Protein AF-A0A1A5P1T1-F1 (afdb_monomer_lite)

Sequence (54 aa):
MRRAPRSARDGPSCVEVATTPTTVHVRDSKIPDGSRLALTPTTWVAFLPYASGR

Radius of gyration: 13.5 Å; chains: 1; bounding box: 31×36×21 Å

Structure (mmCIF, N/CA/C/O backbone):
data_AF-A0A1A5P1T1-F1
#
_entry.id   AF-A0A1A5P1T1-F1
#
loop_
_atom_site.group_PDB
_atom_site.id
_atom_site.type_symbol
_atom_site.label_atom_id
_atom_site.label_alt_id
_atom_site.label_comp_id
_atom_site.label_asym_id
_atom_site.label_entity_id
_atom_site.label_seq_id
_atom_site.pdbx_PDB_ins_code
_atom_site.Cartn_x
_atom_site.Cartn_y
_atom_site.Cartn_z
_atom_site.occupancy
_atom_site.B_iso_or_equiv
_atom_site.auth_seq_id
_atom_site.auth_comp_id
_atom_site.auth_asym_id
_atom_site.auth_atom_id
_atom_site.pdbx_PDB_model_num
ATOM 1 N N . MET A 1 1 ? 18.139 24.026 0.816 1.00 46.25 1 MET A N 1
ATOM 2 C CA . MET A 1 1 ? 18.185 22.573 1.104 1.00 46.25 1 MET A CA 1
ATOM 3 C C . MET A 1 1 ? 18.466 21.829 -0.198 1.00 46.25 1 MET A C 1
ATOM 5 O O . MET A 1 1 ? 17.620 21.849 -1.081 1.00 46.25 1 MET A O 1
ATOM 9 N N . ARG A 1 2 ? 19.663 21.254 -0.383 1.00 54.50 2 ARG A N 1
ATOM 10 C CA . ARG A 1 2 ? 19.996 20.503 -1.608 1.00 54.50 2 ARG A CA 1
ATOM 11 C C . ARG A 1 2 ? 19.554 19.055 -1.422 1.00 54.50 2 ARG A C 1
ATOM 13 O O . ARG A 1 2 ? 20.120 18.347 -0.597 1.00 54.50 2 ARG A O 1
ATOM 20 N N . ARG A 1 3 ? 18.522 18.633 -2.152 1.00 56.16 3 ARG A N 1
ATOM 21 C CA . ARG A 1 3 ? 18.051 17.244 -2.136 1.00 56.16 3 ARG A CA 1
ATOM 22 C C . ARG A 1 3 ? 19.105 16.372 -2.826 1.00 56.16 3 ARG A C 1
ATOM 24 O O . ARG A 1 3 ? 19.479 16.658 -3.960 1.00 56.16 3 ARG A O 1
ATOM 31 N N . ALA A 1 4 ? 19.629 15.376 -2.116 1.00 58.25 4 ALA A N 1
ATOM 32 C CA . ALA A 1 4 ? 20.647 14.4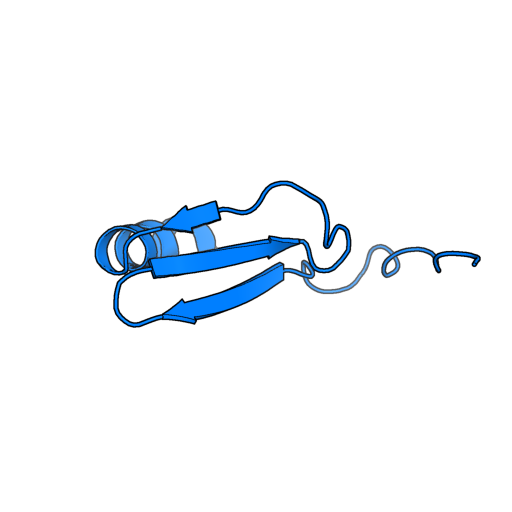57 -2.624 1.00 58.25 4 ALA A CA 1
ATOM 33 C C . ALA A 1 4 ? 20.140 13.681 -3.862 1.00 58.25 4 ALA A C 1
ATOM 35 O O . ALA A 1 4 ? 18.927 13.463 -3.985 1.00 58.25 4 ALA A O 1
ATOM 36 N N . PRO A 1 5 ? 21.031 13.266 -4.786 1.00 55.94 5 PRO A N 1
ATOM 37 C CA . PRO A 1 5 ? 20.642 12.453 -5.930 1.00 55.94 5 PRO A CA 1
ATOM 38 C C . PRO A 1 5 ? 20.105 11.116 -5.417 1.00 55.94 5 PRO A C 1
ATOM 40 O O . PRO A 1 5 ? 20.756 10.404 -4.656 1.00 55.94 5 PRO A O 1
ATOM 43 N N . ARG A 1 6 ? 18.858 10.828 -5.784 1.00 58.31 6 ARG A N 1
ATOM 44 C CA . ARG A 1 6 ? 18.094 9.673 -5.315 1.00 58.31 6 ARG A CA 1
ATOM 45 C C . ARG A 1 6 ? 18.772 8.418 -5.850 1.00 58.31 6 ARG A C 1
ATOM 47 O O . ARG A 1 6 ? 18.766 8.245 -7.061 1.00 58.31 6 ARG A O 1
ATOM 54 N N . SER A 1 7 ? 19.339 7.622 -4.946 1.00 55.25 7 SER A N 1
ATOM 55 C CA . SER A 1 7 ? 19.980 6.308 -5.114 1.00 55.25 7 SER A CA 1
ATOM 56 C C . SER A 1 7 ? 20.372 5.954 -6.551 1.00 55.25 7 SER A C 1
ATOM 58 O O . SER A 1 7 ? 19.508 5.677 -7.388 1.00 55.25 7 SER A O 1
ATOM 60 N N . ALA A 1 8 ? 21.688 5.957 -6.786 1.00 48.41 8 ALA A N 1
ATOM 61 C CA . ALA A 1 8 ? 22.355 5.459 -7.982 1.00 48.41 8 ALA A CA 1
ATOM 62 C C . ALA A 1 8 ? 21.705 4.167 -8.511 1.00 48.41 8 ALA A C 1
ATOM 64 O O . ALA A 1 8 ? 21.190 3.361 -7.740 1.00 48.41 8 ALA A O 1
ATOM 65 N N . ARG A 1 9 ? 21.716 4.030 -9.839 1.00 56.25 9 ARG A N 1
ATOM 66 C CA . ARG A 1 9 ? 20.981 3.081 -10.696 1.00 56.25 9 ARG A CA 1
ATOM 67 C C . ARG A 1 9 ? 21.266 1.574 -10.476 1.00 56.25 9 ARG A C 1
ATOM 69 O O . ARG A 1 9 ? 21.209 0.830 -11.440 1.00 56.25 9 ARG A O 1
ATOM 76 N N . ASP A 1 10 ? 21.517 1.115 -9.253 1.00 53.09 10 ASP A N 1
ATOM 77 C CA . ASP A 1 10 ? 21.882 -0.283 -8.967 1.00 53.09 10 ASP A CA 1
ATOM 78 C C . ASP A 1 10 ? 21.397 -0.759 -7.576 1.00 53.09 10 ASP A C 1
ATOM 80 O O . ASP A 1 10 ? 22.093 -1.446 -6.839 1.00 53.09 10 ASP A O 1
ATOM 84 N N . GLY A 1 11 ? 20.210 -0.324 -7.142 1.00 58.31 11 GLY A N 1
ATOM 85 C CA . GLY A 1 11 ? 19.663 -0.686 -5.828 1.00 58.31 11 GLY A CA 1
ATOM 86 C C . GLY A 1 11 ? 18.133 -0.719 -5.814 1.00 58.31 11 GLY A C 1
ATOM 87 O O . GLY A 1 11 ? 17.513 -0.014 -6.617 1.00 58.31 11 GLY A O 1
ATOM 88 N N . PRO A 1 12 ? 17.520 -1.534 -4.930 1.00 61.09 12 PRO A N 1
ATOM 89 C CA . PRO A 1 12 ? 16.110 -1.919 -4.992 1.00 61.09 12 PRO A CA 1
ATOM 90 C C . PRO A 1 12 ? 15.174 -0.710 -5.062 1.00 61.09 12 PRO A C 1
ATOM 92 O O . PRO A 1 12 ? 15.401 0.316 -4.413 1.00 61.09 12 PRO A O 1
ATOM 95 N N . SER A 1 13 ? 14.108 -0.843 -5.856 1.00 65.44 13 SER A N 1
ATOM 96 C CA . SER A 1 13 ? 13.024 0.135 -5.978 1.00 65.44 13 SER A CA 1
ATOM 97 C C . SER A 1 13 ? 12.589 0.634 -4.595 1.00 65.44 13 SER A C 1
ATOM 99 O O . SER A 1 13 ? 12.086 -0.132 -3.778 1.00 65.44 13 SER A O 1
ATOM 101 N N . CYS A 1 14 ? 12.824 1.919 -4.310 1.00 81.69 14 CYS A N 1
ATOM 102 C CA . CYS A 1 14 ? 12.630 2.497 -2.978 1.00 81.69 14 CYS A CA 1
ATOM 103 C C . CYS A 1 14 ? 11.158 2.874 -2.755 1.00 81.69 14 CYS A C 1
ATOM 105 O O . CYS A 1 14 ? 10.787 4.047 -2.849 1.00 81.69 14 CYS A O 1
ATOM 107 N N . VAL A 1 15 ? 10.321 1.876 -2.485 1.00 86.56 15 VAL A N 1
ATOM 108 C CA . VAL A 1 15 ? 8.923 2.069 -2.079 1.00 86.56 15 VAL A CA 1
ATOM 109 C C . VAL A 1 15 ? 8.775 1.897 -0.570 1.00 86.56 15 VAL A C 1
ATOM 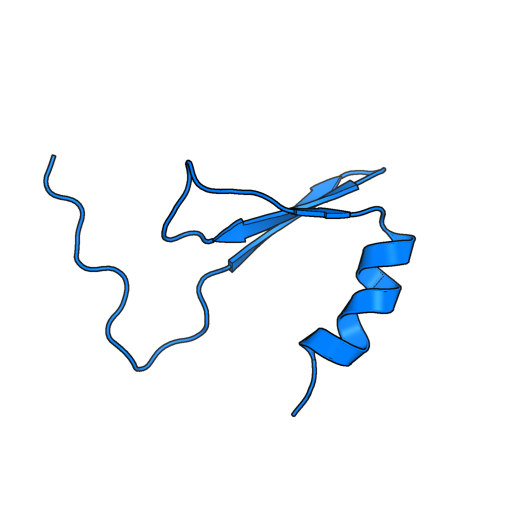111 O O . VAL A 1 15 ? 9.443 1.071 0.044 1.00 86.56 15 VAL A O 1
ATOM 114 N N . GLU A 1 16 ? 7.887 2.680 0.031 1.00 90.12 16 GLU A N 1
ATOM 115 C CA . GLU A 1 16 ? 7.478 2.545 1.429 1.00 90.12 16 GLU A CA 1
ATOM 116 C C . GLU A 1 16 ? 6.032 2.053 1.480 1.00 90.12 16 GLU A C 1
ATOM 118 O O . GLU A 1 16 ? 5.168 2.578 0.768 1.00 90.12 16 GLU A O 1
ATOM 123 N N . VAL A 1 17 ? 5.771 1.066 2.339 1.00 91.88 17 VAL A N 1
ATOM 124 C CA . VAL A 1 17 ? 4.447 0.467 2.535 1.00 91.88 17 VAL A CA 1
ATOM 125 C C . VAL A 1 17 ? 4.028 0.643 3.992 1.00 91.88 17 VAL A C 1
ATOM 127 O O . VAL A 1 17 ? 4.790 0.310 4.896 1.00 91.88 17 VAL A O 1
ATOM 130 N N . ALA A 1 18 ? 2.820 1.158 4.223 1.00 94.50 18 ALA A N 1
ATOM 131 C CA . ALA A 1 18 ? 2.235 1.313 5.552 1.00 94.50 18 ALA A CA 1
ATOM 132 C C . ALA A 1 18 ? 0.859 0.645 5.606 1.00 94.50 18 ALA A C 1
ATOM 134 O O . ALA A 1 18 ? -0.038 0.980 4.831 1.00 94.50 18 ALA A O 1
ATOM 135 N N . THR A 1 19 ? 0.692 -0.298 6.528 1.00 95.00 19 THR A N 1
ATOM 136 C CA . THR A 1 19 ? -0.559 -1.025 6.733 1.00 95.00 19 THR A CA 1
ATOM 137 C C . THR A 1 19 ? -1.364 -0.396 7.864 1.00 95.00 19 THR A C 1
ATOM 139 O O . THR A 1 19 ? -0.849 -0.065 8.929 1.00 95.00 19 THR A O 1
ATOM 142 N N . THR A 1 20 ? -2.656 -0.226 7.620 1.00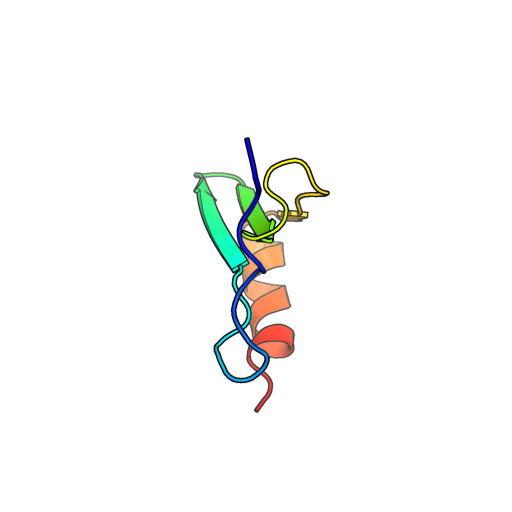 93.50 20 THR A N 1
ATOM 143 C CA . THR A 1 20 ? -3.664 0.167 8.608 1.00 93.50 20 THR A CA 1
ATOM 144 C C . THR A 1 20 ? -4.776 -0.888 8.605 1.00 93.50 20 THR A C 1
ATOM 146 O O . THR A 1 20 ? -4.818 -1.707 7.682 1.00 93.50 20 THR A O 1
ATOM 149 N N . PRO A 1 21 ? -5.701 -0.892 9.583 1.00 94.19 21 PRO A N 1
ATOM 150 C CA . PRO A 1 21 ? -6.739 -1.923 9.657 1.00 94.19 21 PRO A CA 1
ATOM 151 C C . PRO A 1 21 ? -7.611 -2.043 8.397 1.00 94.19 21 PRO A C 1
ATOM 153 O O . PRO A 1 21 ? -8.108 -3.123 8.098 1.00 94.19 21 PRO A O 1
ATOM 156 N N . THR A 1 22 ? -7.793 -0.951 7.649 1.00 95.00 22 THR A N 1
ATOM 157 C CA . THR A 1 22 ? -8.695 -0.904 6.486 1.00 95.00 22 THR A CA 1
ATOM 158 C C . THR A 1 22 ? -8.001 -0.570 5.172 1.00 95.00 22 THR A C 1
ATOM 160 O O . THR A 1 22 ? -8.623 -0.697 4.120 1.00 95.00 22 THR A O 1
ATOM 163 N N . THR A 1 23 ? -6.740 -0.128 5.208 1.00 96.69 23 THR A N 1
ATOM 164 C CA . THR A 1 23 ? -6.041 0.405 4.030 1.00 96.69 23 THR A CA 1
ATOM 165 C C . THR A 1 23 ? -4.548 0.089 4.063 1.00 96.69 23 THR A C 1
ATOM 167 O O . THR A 1 23 ? -3.895 0.186 5.103 1.00 96.69 23 THR A O 1
ATOM 170 N N . VAL A 1 24 ? -3.987 -0.233 2.904 1.00 96.62 24 VAL A N 1
ATOM 171 C CA . VAL A 1 24 ? -2.552 -0.329 2.644 1.00 96.62 24 VAL A CA 1
ATOM 172 C C . VAL A 1 24 ? -2.131 0.878 1.816 1.00 96.62 24 VAL A C 1
ATOM 174 O O . VAL A 1 24 ? -2.626 1.084 0.707 1.00 96.62 24 VAL A O 1
ATOM 177 N N . HIS A 1 25 ? -1.220 1.681 2.355 1.00 95.31 25 HIS A N 1
ATOM 178 C CA . HIS A 1 25 ? -0.657 2.837 1.672 1.00 95.31 25 HIS A CA 1
ATOM 179 C C . HIS A 1 25 ? 0.692 2.485 1.056 1.00 95.31 25 HIS A C 1
ATOM 181 O O . HIS A 1 25 ? 1.558 1.947 1.743 1.00 95.31 25 HIS A O 1
ATOM 187 N N . VAL A 1 26 ? 0.890 2.845 -0.210 1.00 92.56 26 VAL A N 1
ATOM 188 C CA . VAL A 1 26 ? 2.162 2.667 -0.922 1.00 92.56 26 VAL A CA 1
ATOM 189 C C . VAL A 1 26 ? 2.602 4.004 -1.496 1.00 92.56 26 VAL A C 1
ATOM 191 O O . VAL A 1 26 ? 1.806 4.717 -2.115 1.00 92.56 26 VAL A O 1
ATOM 194 N N . ARG A 1 27 ? 3.873 4.355 -1.294 1.00 91.44 27 ARG A N 1
ATOM 195 C CA . ARG A 1 27 ? 4.465 5.574 -1.853 1.00 91.44 27 ARG A CA 1
ATOM 196 C C . ARG A 1 27 ? 5.897 5.358 -2.301 1.00 91.44 27 ARG A C 1
ATOM 198 O O . ARG A 1 27 ? 6.602 4.497 -1.780 1.00 91.44 27 ARG A O 1
ATOM 205 N N . ASP A 1 28 ? 6.338 6.205 -3.216 1.00 86.75 28 ASP A N 1
ATOM 206 C CA . ASP A 1 28 ? 7.743 6.308 -3.579 1.00 86.75 28 ASP A CA 1
ATOM 207 C C . ASP A 1 28 ? 8.491 7.106 -2.492 1.00 86.75 28 ASP A C 1
ATOM 209 O O . ASP A 1 28 ? 8.184 8.272 -2.234 1.00 86.75 28 ASP A O 1
ATOM 213 N N . SER A 1 29 ? 9.478 6.481 -1.843 1.00 83.44 29 SER A N 1
ATOM 214 C CA . SER A 1 29 ? 10.292 7.110 -0.786 1.00 83.44 29 SER A CA 1
ATOM 215 C C . SER A 1 29 ? 11.074 8.321 -1.312 1.00 83.44 29 SER A C 1
ATOM 217 O O . SER A 1 29 ? 11.320 9.316 -0.623 1.00 83.44 29 SER A O 1
ATOM 219 N N . LYS A 1 30 ? 11.434 8.283 -2.597 1.00 80.19 30 LYS A N 1
ATOM 220 C CA . LYS A 1 30 ? 12.159 9.349 -3.276 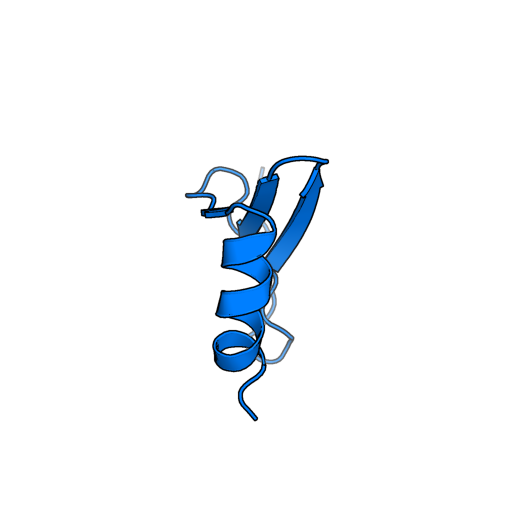1.00 80.19 30 LYS A CA 1
ATOM 221 C C . LYS A 1 30 ? 11.244 10.517 -3.624 1.00 80.19 30 LYS A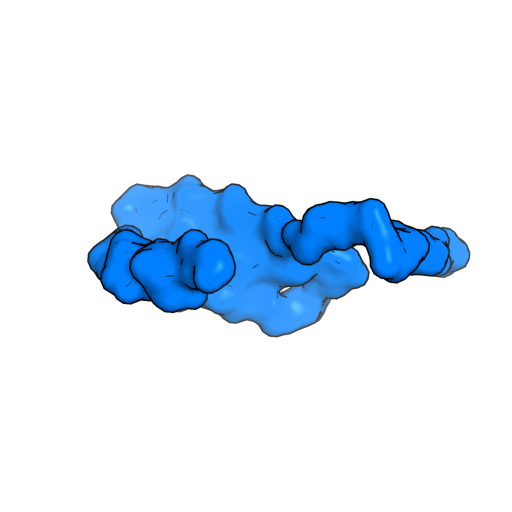 C 1
ATOM 223 O O . LYS A 1 30 ? 11.785 11.598 -3.858 1.00 80.19 30 LYS A O 1
ATOM 228 N N . ILE A 1 31 ? 9.918 10.390 -3.607 1.00 83.88 31 ILE A N 1
ATOM 229 C CA . ILE A 1 31 ? 8.974 11.501 -3.822 1.00 83.88 31 ILE A CA 1
ATOM 230 C C . ILE A 1 31 ? 7.905 11.508 -2.709 1.00 83.88 31 ILE A C 1
ATOM 232 O O . ILE A 1 31 ? 6.753 11.155 -2.956 1.00 83.88 31 ILE A O 1
ATOM 236 N N . PRO A 1 32 ? 8.258 11.951 -1.482 1.00 80.25 32 PRO A N 1
ATOM 237 C CA . PRO A 1 32 ? 7.353 11.934 -0.333 1.00 80.25 32 PRO A CA 1
ATOM 238 C C . PRO A 1 32 ? 6.074 12.748 -0.524 1.00 80.25 32 PRO A C 1
ATOM 240 O O . PRO A 1 32 ? 5.068 12.410 0.087 1.00 80.25 32 PRO A O 1
ATOM 243 N N . ASP A 1 33 ? 6.091 13.783 -1.362 1.00 84.62 33 ASP A N 1
ATOM 244 C CA . ASP A 1 33 ? 4.919 14.619 -1.674 1.00 84.62 33 ASP A CA 1
ATOM 245 C C . ASP A 1 33 ? 4.219 14.188 -2.973 1.00 84.62 33 ASP A C 1
ATOM 247 O O . ASP A 1 33 ? 3.308 14.851 -3.459 1.00 84.62 33 ASP A O 1
ATOM 251 N N . GLY A 1 34 ? 4.667 13.079 -3.563 1.00 84.00 34 GLY A N 1
ATOM 252 C CA . GLY A 1 34 ? 4.100 12.517 -4.778 1.00 84.00 34 GLY A CA 1
ATOM 253 C C . GLY A 1 34 ? 2.791 11.771 -4.533 1.00 84.00 34 GLY A C 1
ATOM 254 O O . GLY A 1 34 ? 2.309 11.624 -3.405 1.00 84.00 34 GLY A O 1
ATOM 255 N N . SER A 1 35 ? 2.231 11.255 -5.626 1.00 85.50 35 SER A N 1
ATOM 256 C CA . SER A 1 35 ? 1.038 10.412 -5.600 1.00 85.50 35 SER A CA 1
ATOM 257 C C . SER A 1 35 ? 1.241 9.181 -4.714 1.00 85.50 35 SER A C 1
ATOM 259 O O . SER A 1 35 ? 2.285 8.528 -4.765 1.00 85.50 35 SER A O 1
ATOM 261 N N . ARG A 1 36 ? 0.209 8.839 -3.940 1.00 90.88 36 ARG A N 1
ATOM 262 C CA . ARG A 1 36 ? 0.166 7.660 -3.070 1.00 90.88 36 ARG A CA 1
ATOM 263 C C . ARG A 1 36 ? -0.943 6.725 -3.524 1.00 90.88 36 ARG A C 1
ATOM 265 O O . ARG A 1 36 ? -2.030 7.189 -3.860 1.00 90.88 36 ARG A O 1
ATOM 272 N N . LEU A 1 37 ? -0.686 5.424 -3.476 1.00 92.69 37 LEU A N 1
ATOM 273 C CA . LEU A 1 37 ? -1.731 4.416 -3.627 1.00 92.69 37 LEU A CA 1
ATOM 274 C C . LEU A 1 37 ? -2.326 4.109 -2.252 1.00 92.69 37 LEU A C 1
ATOM 276 O O . LEU A 1 37 ? -1.593 4.000 -1.269 1.00 92.69 37 LEU A O 1
ATOM 280 N N . ALA A 1 38 ? -3.646 3.967 -2.197 1.00 95.75 38 ALA A N 1
ATOM 281 C CA . ALA A 1 38 ? -4.395 3.530 -1.027 1.00 95.75 38 ALA A CA 1
ATOM 282 C C . ALA A 1 38 ? -5.283 2.361 -1.459 1.00 95.75 38 ALA A C 1
ATOM 284 O O . ALA A 1 38 ? -6.207 2.534 -2.251 1.00 95.75 38 ALA A O 1
ATOM 285 N N . LEU A 1 39 ? -4.951 1.162 -0.997 1.00 96.06 39 LEU A N 1
ATOM 286 C CA . LEU A 1 39 ? -5.586 -0.084 -1.416 1.00 96.06 39 LEU A CA 1
ATOM 287 C C . LEU A 1 39 ? -6.304 -0.713 -0.228 1.00 96.06 39 LEU A C 1
ATOM 289 O O . LEU A 1 39 ? -5.800 -0.663 0.890 1.00 96.06 39 LEU A O 1
ATOM 293 N N . THR A 1 40 ? -7.443 -1.363 -0.454 1.00 97.31 40 THR A N 1
ATOM 294 C CA . THR A 1 40 ? -8.002 -2.240 0.586 1.00 97.31 40 THR A CA 1
ATOM 295 C C . THR A 1 40 ? -7.057 -3.431 0.819 1.00 97.31 40 THR A C 1
ATOM 297 O O . THR A 1 40 ? -6.342 -3.819 -0.114 1.00 97.31 40 THR A O 1
ATOM 300 N N . PRO A 1 41 ? -7.051 -4.062 2.009 1.00 96.31 41 PRO A N 1
ATOM 301 C CA . PRO A 1 41 ? -6.265 -5.269 2.260 1.00 96.31 41 PRO A CA 1
ATOM 302 C C . PRO A 1 41 ? -6.519 -6.370 1.223 1.00 96.31 41 PRO A C 1
ATOM 304 O O . PRO A 1 41 ? -5.575 -6.986 0.735 1.00 96.31 41 PRO A O 1
ATOM 307 N N . THR A 1 42 ? -7.776 -6.557 0.811 1.00 96.69 42 THR A N 1
ATOM 308 C CA . THR A 1 42 ? -8.156 -7.536 -0.217 1.00 96.69 42 THR A CA 1
ATOM 309 C C . THR A 1 42 ? -7.534 -7.206 -1.573 1.00 96.69 42 THR A C 1
ATOM 311 O O . THR A 1 42 ? -6.969 -8.080 -2.227 1.00 96.69 42 THR A O 1
ATOM 314 N N . THR A 1 43 ? -7.579 -5.936 -1.988 1.00 96.88 43 THR A N 1
ATOM 315 C CA . THR A 1 43 ? -6.948 -5.483 -3.236 1.00 96.88 43 THR A CA 1
ATOM 316 C C . THR A 1 43 ? -5.427 -5.612 -3.177 1.00 96.88 43 THR A C 1
ATOM 318 O O . THR A 1 43 ? -4.819 -6.016 -4.162 1.00 96.88 43 THR A O 1
ATOM 321 N N . TRP A 1 44 ? -4.807 -5.307 -2.033 1.00 95.94 44 TRP A N 1
ATOM 322 C CA . TRP A 1 44 ? -3.366 -5.468 -1.841 1.00 95.94 44 TRP A CA 1
ATOM 323 C C . TRP A 1 44 ? -2.936 -6.925 -2.023 1.00 95.94 44 TRP A C 1
ATOM 325 O O . TRP A 1 44 ? -2.023 -7.195 -2.796 1.00 95.94 44 TRP A O 1
ATOM 335 N N . VAL A 1 45 ? -3.639 -7.873 -1.396 1.00 95.50 45 VAL A N 1
ATOM 336 C CA . VAL A 1 45 ? -3.359 -9.309 -1.556 1.00 95.50 45 VAL A CA 1
ATOM 337 C C . VAL A 1 45 ? -3.538 -9.756 -3.007 1.00 95.50 45 VAL A C 1
ATOM 339 O O . VAL A 1 45 ? -2.682 -10.463 -3.529 1.00 95.50 45 VAL A O 1
ATOM 342 N N . ALA A 1 46 ? -4.598 -9.305 -3.684 1.00 95.94 46 ALA A N 1
ATOM 343 C CA . ALA A 1 46 ? -4.816 -9.608 -5.099 1.00 95.94 46 ALA A CA 1
ATOM 344 C C . ALA A 1 46 ? -3.741 -8.997 -6.019 1.00 95.94 46 ALA A C 1
ATOM 346 O O . ALA A 1 46 ? -3.478 -9.530 -7.093 1.00 95.94 46 ALA A O 1
ATOM 347 N N . PHE A 1 47 ? -3.112 -7.895 -5.604 1.00 92.50 47 PHE A N 1
ATOM 348 C CA . PHE A 1 47 ? -2.037 -7.227 -6.335 1.00 92.50 47 PHE A CA 1
ATOM 349 C C . PHE A 1 47 ? -0.678 -7.935 -6.191 1.00 92.50 47 PHE A C 1
ATOM 351 O O . PHE A 1 47 ? 0.095 -7.963 -7.150 1.00 92.50 47 PHE A O 1
ATOM 358 N N . LEU A 1 48 ? -0.384 -8.538 -5.032 1.00 92.88 48 LEU A N 1
ATOM 359 C CA . LEU A 1 48 ? 0.926 -9.140 -4.738 1.00 92.88 48 LEU A CA 1
ATOM 360 C C . LEU A 1 48 ? 1.436 -10.135 -5.798 1.00 92.88 48 LEU A C 1
ATOM 362 O O . LEU A 1 48 ? 2.617 -10.037 -6.129 1.00 92.88 48 LEU A O 1
ATOM 366 N N . PRO A 1 49 ? 0.628 -11.042 -6.382 1.00 93.56 49 PRO A N 1
ATOM 367 C CA . PRO A 1 49 ? 1.101 -11.948 -7.431 1.00 93.56 49 PRO A CA 1
ATOM 368 C C . PRO A 1 49 ? 1.703 -11.226 -8.643 1.00 93.56 49 PRO A C 1
ATOM 370 O O .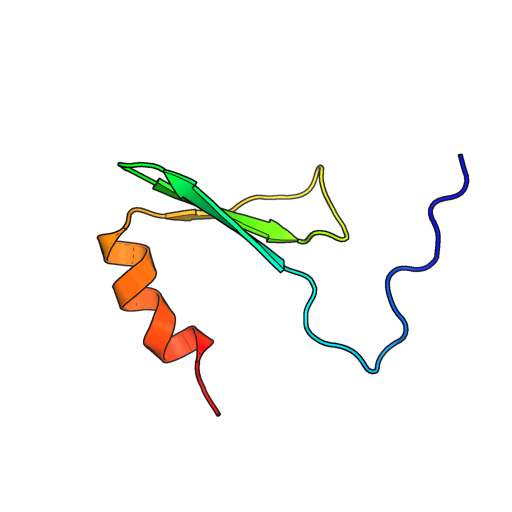 PRO A 1 49 ? 2.692 -11.691 -9.201 1.00 93.56 49 PRO A O 1
ATOM 373 N N . TYR A 1 50 ? 1.157 -10.064 -9.013 1.00 90.38 50 TYR A N 1
ATOM 374 C CA . TYR A 1 50 ? 1.659 -9.249 -10.123 1.00 90.38 50 TYR A CA 1
ATOM 375 C C . TYR A 1 50 ? 2.929 -8.482 -9.746 1.00 90.38 50 TYR A C 1
ATOM 377 O O . TYR A 1 50 ? 3.812 -8.289 -10.575 1.00 90.38 50 TYR A O 1
ATOM 385 N N . ALA A 1 51 ? 3.028 -8.051 -8.487 1.00 87.56 51 ALA A N 1
ATOM 386 C CA . ALA A 1 51 ? 4.175 -7.304 -7.973 1.00 87.56 51 ALA A CA 1
ATOM 387 C C . ALA A 1 51 ? 5.374 -8.193 -7.609 1.00 87.56 51 ALA A C 1
ATOM 389 O O . ALA A 1 51 ? 6.498 -7.707 -7.529 1.00 87.56 51 ALA A O 1
ATOM 390 N N . SER A 1 52 ? 5.129 -9.483 -7.377 1.00 82.31 52 SER A N 1
ATOM 391 C CA . SER A 1 52 ? 6.140 -10.476 -6.987 1.00 82.31 52 SER A CA 1
ATOM 392 C C . SER A 1 52 ? 6.747 -11.209 -8.187 1.00 82.31 52 SER A C 1
ATOM 394 O O . SER A 1 52 ? 7.501 -12.163 -7.993 1.00 82.31 52 SER A O 1
ATOM 396 N N . GLY A 1 53 ? 6.387 -10.805 -9.412 1.00 70.94 53 GLY A N 1
ATOM 397 C CA . GLY A 1 53 ? 6.849 -11.419 -10.653 1.00 70.94 53 GLY A CA 1
ATOM 398 C C . GLY A 1 53 ? 8.373 -11.458 -10.728 1.00 70.94 53 GLY A C 1
ATOM 399 O O . GLY A 1 53 ? 9.023 -10.414 -10.773 1.00 70.94 53 GLY A O 1
ATOM 400 N N . ARG A 1 54 ? 8.908 -12.682 -10.701 1.00 52.62 54 ARG A N 1
ATOM 401 C CA . ARG A 1 54 ? 10.287 -13.016 -11.063 1.00 52.62 54 ARG A CA 1
ATOM 402 C C . ARG A 1 54 ? 10.492 -12.918 -12.566 1.00 52.62 54 ARG A C 1
ATOM 404 O O . ARG A 1 54 ? 9.546 -13.281 -13.298 1.00 52.62 54 ARG A O 1
#

pLDDT: mean 81.55, std 16.34, range [46.25, 97.31]

Secondary structure (DSSP, 8-state):
--PPP---SSS---EEEEE-SS-EEEEETT-TTS--EEE-HHHHHHHHHHHT--

Foldseek 3Di:
DDDDDDDDPPDDQQKDWDDDPFWIKIDRPSCPVDDIDIDGPVRVVVCVVVVVDD